Protein AF-F7KPL0-F1 (afdb_monomer_lite)

pLDDT: mean 86.91, std 8.66, range [50.56, 93.62]

Foldseek 3Di:
DPCDPVNLVVLCVVCVVVQLVVLCVLLVDNVSSVVLLVQLSVVCVVCVVVDPDSVCSNVVSSVSSVVSSVVD

Radius of gyration: 11.75 Å; chains: 1; bounding box: 27×20×32 Å

Structure (mmCIF, N/CA/C/O backbone):
data_AF-F7KPL0-F1
#
_entry.id   AF-F7KPL0-F1
#
loop_
_atom_site.group_PDB
_atom_site.id
_atom_site.type_symbol
_atom_site.label_atom_id
_atom_site.label_alt_id
_atom_site.label_comp_id
_atom_site.label_asym_id
_atom_site.label_entity_id
_atom_site.label_seq_id
_atom_site.pdbx_PDB_ins_code
_atom_site.Cartn_x
_atom_site.Cartn_y
_atom_site.Cartn_z
_atom_site.occupancy
_atom_site.B_iso_or_equiv
_atom_site.auth_seq_id
_atom_site.auth_comp_id
_atom_site.auth_asym_id
_atom_site.auth_atom_id
_atom_site.pdbx_PDB_model_num
ATOM 1 N N . MET A 1 1 ? -13.533 2.842 16.686 1.00 50.56 1 MET A N 1
ATOM 2 C CA . MET A 1 1 ? -12.597 1.703 16.587 1.00 50.56 1 MET A CA 1
ATOM 3 C C . MET A 1 1 ? -11.190 2.281 16.540 1.00 50.56 1 MET A C 1
ATOM 5 O O . MET A 1 1 ? -10.911 3.035 15.621 1.00 50.56 1 MET A O 1
ATOM 9 N N . ARG A 1 2 ? -10.350 2.060 17.560 1.00 52.06 2 ARG A N 1
ATOM 10 C CA . ARG A 1 2 ? -8.933 2.451 17.486 1.00 52.06 2 ARG A CA 1
ATOM 11 C C . ARG A 1 2 ? -8.245 1.414 16.599 1.00 52.06 2 ARG A C 1
ATOM 13 O O . ARG A 1 2 ? -8.042 0.286 17.034 1.00 52.06 2 ARG A O 1
ATOM 20 N N . CYS A 1 3 ? -8.015 1.740 15.332 1.00 58.12 3 CYS A N 1
ATOM 21 C CA . CYS A 1 3 ? -7.193 0.904 14.465 1.00 58.12 3 CYS A 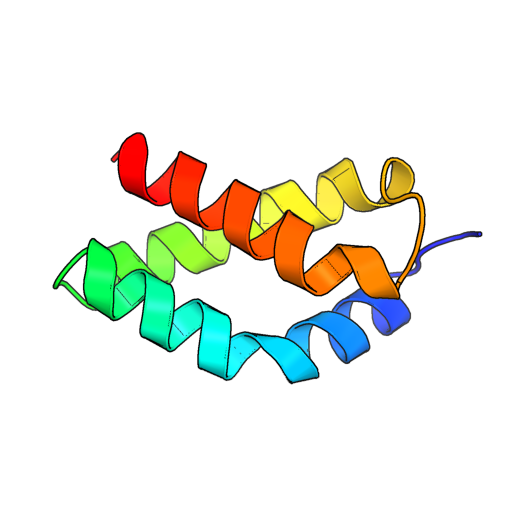CA 1
ATOM 22 C C . CYS A 1 3 ? -5.740 1.052 14.926 1.00 58.12 3 CYS A C 1
ATOM 24 O O . CYS A 1 3 ? -5.063 2.002 14.547 1.00 58.12 3 CYS A O 1
ATOM 26 N N . ASN A 1 4 ? -5.307 0.165 15.820 1.00 72.62 4 ASN A N 1
ATOM 27 C CA . ASN A 1 4 ? -3.932 0.123 16.305 1.00 72.62 4 ASN A CA 1
ATOM 28 C C . ASN A 1 4 ? -3.012 -0.514 15.250 1.00 72.62 4 ASN A C 1
ATOM 30 O O . ASN A 1 4 ? -3.478 -1.243 14.370 1.00 72.62 4 ASN A O 1
ATOM 34 N N . ALA A 1 5 ? -1.703 -0.281 15.382 1.00 75.94 5 ALA A N 1
ATOM 35 C CA . ALA A 1 5 ? -0.684 -0.810 14.474 1.00 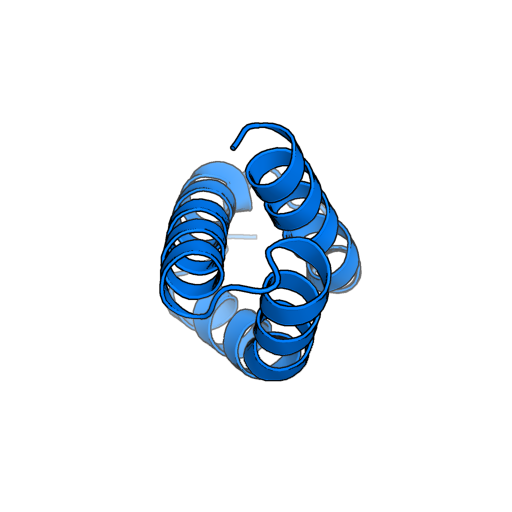75.94 5 ALA A CA 1
ATOM 36 C C . ALA A 1 5 ? -0.768 -2.333 14.278 1.00 75.94 5 ALA A C 1
ATOM 38 O O . ALA A 1 5 ? -0.651 -2.807 13.153 1.00 75.94 5 ALA A O 1
ATOM 39 N N . GLU A 1 6 ? -1.071 -3.094 15.332 1.00 81.38 6 GLU A N 1
ATOM 40 C CA . GLU A 1 6 ? -1.254 -4.551 15.242 1.00 81.38 6 GLU A CA 1
ATOM 41 C C . GLU A 1 6 ? -2.409 -4.957 14.322 1.00 81.38 6 GLU A C 1
ATOM 43 O O . GLU A 1 6 ? -2.277 -5.871 13.513 1.00 81.38 6 GLU A O 1
ATOM 48 N N . THR A 1 7 ? -3.548 -4.266 14.405 1.00 83.69 7 THR A N 1
ATOM 49 C CA . THR A 1 7 ? -4.712 -4.578 13.565 1.00 83.69 7 THR A CA 1
ATOM 50 C C . THR A 1 7 ? -4.433 -4.257 12.099 1.00 83.69 7 THR A C 1
ATOM 52 O O . THR A 1 7 ? -4.843 -5.012 11.219 1.00 83.69 7 THR A O 1
ATOM 55 N N . PHE A 1 8 ? -3.711 -3.165 11.832 1.00 84.62 8 PHE A N 1
ATOM 56 C CA . PHE A 1 8 ? -3.249 -2.846 10.483 1.00 84.62 8 PHE A CA 1
ATOM 57 C C . PHE A 1 8 ? -2.290 -3.914 9.960 1.00 84.62 8 PHE A C 1
ATOM 59 O O . PHE A 1 8 ? -2.488 -4.396 8.851 1.00 84.62 8 PHE A O 1
ATOM 66 N N . ALA A 1 9 ? -1.302 -4.3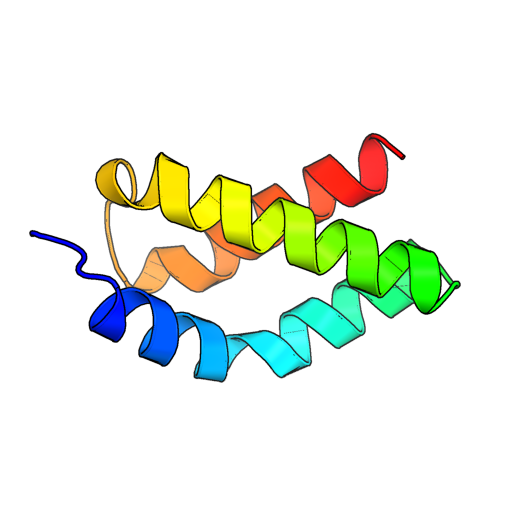17 10.764 1.00 87.12 9 ALA A N 1
ATOM 67 C CA . ALA A 1 9 ? -0.316 -5.320 10.377 1.00 87.12 9 ALA A CA 1
ATOM 68 C C . ALA A 1 9 ? -0.977 -6.653 9.996 1.00 87.12 9 ALA A C 1
ATOM 70 O O . ALA A 1 9 ? -0.679 -7.187 8.934 1.00 87.12 9 ALA A O 1
ATOM 71 N N . GLN A 1 10 ? -1.946 -7.131 10.785 1.00 88.06 10 GLN A N 1
ATOM 72 C CA . GLN A 1 10 ? -2.695 -8.359 10.480 1.00 88.06 10 GLN A CA 1
ATOM 73 C C . GLN A 1 10 ? -3.479 -8.267 9.163 1.00 88.06 10 GLN A C 1
ATOM 75 O O . GLN A 1 10 ? -3.487 -9.203 8.364 1.00 88.06 10 GLN A O 1
ATOM 80 N N . MET A 1 11 ? -4.150 -7.138 8.917 1.00 87.12 11 MET A N 1
ATOM 81 C CA . MET A 1 11 ? -4.886 -6.933 7.664 1.00 87.12 11 MET A CA 1
ATOM 82 C C . MET A 1 11 ? -3.946 -6.799 6.472 1.00 87.12 11 MET A C 1
ATOM 84 O O . MET A 1 11 ? -4.248 -7.299 5.390 1.00 87.12 11 MET A O 1
ATOM 88 N N . TYR A 1 12 ? -2.825 -6.111 6.672 1.00 88.88 12 TYR A N 1
ATOM 89 C CA . TYR A 1 12 ? -1.810 -5.890 5.660 1.00 88.88 12 TYR A CA 1
ATOM 90 C C . TYR A 1 12 ? -1.137 -7.197 5.255 1.00 88.88 12 TYR A C 1
ATOM 92 O O . TYR A 1 12 ? -1.053 -7.474 4.067 1.00 88.88 12 TYR A O 1
ATOM 100 N N . GLU A 1 13 ? -0.737 -8.035 6.209 1.00 89.62 13 GLU A N 1
ATOM 101 C CA . GLU A 1 13 ? -0.104 -9.329 5.938 1.00 89.62 13 GLU A CA 1
ATOM 102 C C . GLU A 1 13 ? -0.991 -10.223 5.056 1.00 89.62 13 GLU A C 1
ATOM 104 O O . GLU A 1 13 ? -0.514 -10.818 4.089 1.00 89.62 13 GLU A O 1
ATOM 109 N N . ALA A 1 14 ? -2.306 -10.218 5.301 1.00 89.81 14 ALA A N 1
ATOM 110 C CA . ALA A 1 14 ? -3.276 -10.967 4.504 1.00 89.81 14 ALA A CA 1
ATOM 111 C C . ALA A 1 14 ? -3.409 -10.477 3.048 1.00 89.81 14 ALA A C 1
ATOM 113 O O . ALA A 1 14 ? -3.826 -11.246 2.181 1.00 89.81 14 ALA A O 1
ATOM 114 N N . VAL A 1 15 ? -3.085 -9.210 2.760 1.00 90.69 15 VAL A N 1
ATOM 115 C CA . VAL A 1 15 ? -3.211 -8.621 1.412 1.00 90.69 15 VAL A CA 1
ATOM 116 C C . VAL A 1 15 ? -1.872 -8.298 0.756 1.00 90.69 15 VAL A C 1
ATOM 118 O O . VAL A 1 15 ? -1.849 -8.024 -0.440 1.00 90.69 15 VAL A O 1
ATOM 121 N N . TYR A 1 16 ? -0.763 -8.345 1.494 1.00 89.62 16 TYR A N 1
ATOM 122 C CA . TYR A 1 16 ? 0.557 -7.899 1.052 1.00 89.62 16 TYR A CA 1
ATOM 123 C C . TYR A 1 16 ? 1.009 -8.595 -0.231 1.00 89.62 16 TYR A C 1
ATO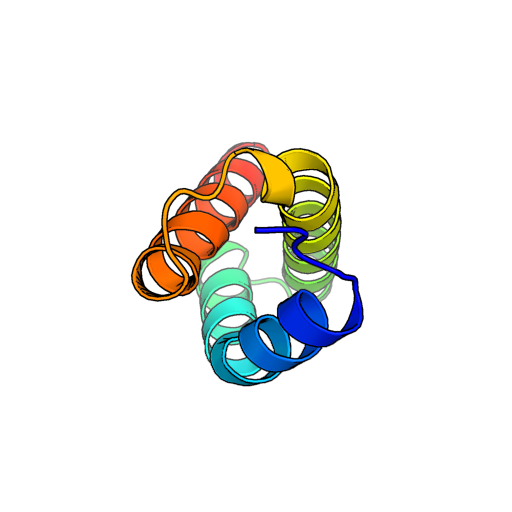M 125 O O . TYR A 1 16 ? 1.434 -7.935 -1.177 1.00 89.62 16 TYR A O 1
ATOM 133 N N . MET A 1 17 ? 0.862 -9.920 -0.296 1.00 90.31 17 MET A N 1
ATOM 134 C CA . MET A 1 17 ? 1.252 -10.699 -1.475 1.00 90.31 17 MET A CA 1
ATOM 135 C C . MET A 1 17 ? 0.452 -10.308 -2.722 1.00 90.31 17 MET A C 1
ATOM 137 O O . MET A 1 17 ? 1.026 -10.187 -3.807 1.00 90.31 17 MET A O 1
ATOM 141 N N . ASP A 1 18 ? -0.854 -10.071 -2.577 1.00 91.69 18 ASP A N 1
ATOM 142 C CA . ASP A 1 18 ? -1.700 -9.606 -3.681 1.00 91.69 18 ASP A CA 1
ATOM 143 C C . ASP A 1 18 ? -1.322 -8.171 -4.088 1.00 91.69 18 ASP A C 1
ATOM 145 O O . ASP A 1 18 ? -1.235 -7.861 -5.277 1.00 91.69 18 ASP A O 1
ATOM 149 N N . LEU A 1 19 ? -1.059 -7.308 -3.101 1.00 91.56 19 LEU A N 1
ATOM 150 C CA . LEU A 1 19 ? -0.689 -5.905 -3.283 1.00 91.56 19 LEU A CA 1
ATOM 151 C C . LEU A 1 19 ? 0.639 -5.771 -4.043 1.00 91.56 19 LEU A C 1
ATOM 153 O O . LEU A 1 19 ? 0.734 -5.030 -5.020 1.00 91.56 19 LEU A O 1
ATOM 157 N N . TYR A 1 20 ? 1.647 -6.547 -3.639 1.00 91.62 20 TYR A N 1
ATOM 158 C CA . TYR A 1 20 ? 2.961 -6.573 -4.273 1.00 91.62 20 TYR A CA 1
ATOM 159 C C . TYR A 1 20 ? 2.888 -7.097 -5.708 1.00 91.62 20 TYR A C 1
ATOM 161 O O . TYR A 1 20 ? 3.425 -6.478 -6.627 1.00 91.62 20 TYR A O 1
ATOM 169 N N . ARG A 1 21 ? 2.166 -8.203 -5.941 1.00 91.62 21 ARG A N 1
ATOM 170 C CA . ARG A 1 21 ? 1.955 -8.731 -7.300 1.00 91.62 21 ARG A CA 1
ATOM 171 C C . ARG A 1 21 ? 1.271 -7.710 -8.203 1.00 91.62 21 ARG A C 1
ATOM 173 O O . ARG A 1 21 ? 1.664 -7.567 -9.359 1.00 91.62 21 ARG A O 1
ATOM 180 N N . PHE A 1 22 ? 0.283 -6.991 -7.678 1.00 92.12 22 PHE A N 1
ATOM 181 C CA . PHE A 1 22 ? -0.408 -5.933 -8.406 1.00 92.12 22 PHE A CA 1
ATOM 182 C C . PHE A 1 22 ? 0.528 -4.767 -8.752 1.00 92.12 22 PHE A C 1
ATOM 184 O O . PHE A 1 22 ? 0.577 -4.358 -9.912 1.00 92.12 22 PHE A O 1
ATOM 191 N N . ALA A 1 23 ? 1.335 -4.297 -7.795 1.00 92.56 23 ALA A N 1
ATOM 192 C CA . ALA A 1 23 ? 2.323 -3.241 -8.022 1.00 92.56 23 ALA A CA 1
ATOM 193 C C . ALA A 1 23 ? 3.350 -3.630 -9.096 1.00 92.56 23 ALA A C 1
ATOM 195 O O . ALA A 1 23 ? 3.598 -2.862 -10.024 1.00 92.56 23 ALA A O 1
ATOM 196 N N . VAL A 1 24 ? 3.898 -4.848 -9.024 1.00 92.69 24 VAL A N 1
ATOM 197 C CA . VAL A 1 24 ? 4.854 -5.360 -10.020 1.00 92.69 24 VAL A CA 1
ATOM 198 C C . VAL A 1 24 ? 4.211 -5.459 -11.405 1.00 92.69 24 VAL A C 1
ATOM 200 O O . VAL A 1 24 ? 4.862 -5.163 -12.407 1.00 92.69 24 VAL A O 1
ATOM 203 N N . CYS A 1 25 ? 2.931 -5.834 -11.478 1.00 91.81 25 CYS A N 1
ATOM 204 C CA . CYS A 1 25 ? 2.201 -5.921 -12.741 1.00 91.81 25 CYS A CA 1
ATOM 205 C C . CYS A 1 25 ? 2.016 -4.544 -13.404 1.00 91.81 25 CYS A C 1
ATOM 207 O O . CYS A 1 25 ? 2.136 -4.435 -14.625 1.00 91.81 25 CYS A O 1
ATOM 209 N N . ILE A 1 26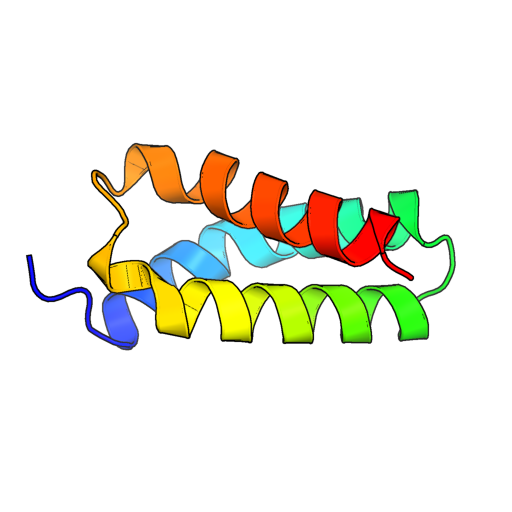 ? 1.778 -3.496 -12.606 1.00 90.06 26 ILE A N 1
ATOM 210 C CA . ILE A 1 26 ? 1.613 -2.123 -13.103 1.00 90.06 26 ILE A CA 1
ATOM 211 C C . ILE A 1 26 ? 2.962 -1.489 -13.449 1.00 90.06 26 ILE A C 1
ATOM 213 O O . ILE A 1 26 ? 3.143 -1.029 -14.574 1.00 90.06 26 ILE A O 1
ATOM 217 N N . MET A 1 27 ? 3.912 -1.484 -12.510 1.00 89.62 27 MET A N 1
ATOM 218 C CA . MET A 1 27 ? 5.181 -0.763 -12.667 1.00 89.62 27 MET A CA 1
ATOM 219 C C . MET A 1 27 ? 6.153 -1.473 -13.615 1.00 89.62 27 MET A C 1
ATOM 221 O O . MET A 1 27 ? 7.070 -0.846 -14.135 1.00 89.62 27 MET A O 1
ATOM 225 N N . ARG A 1 28 ? 5.999 -2.793 -13.821 1.00 88.88 28 ARG A N 1
ATOM 226 C CA . ARG A 1 28 ? 6.907 -3.651 -14.615 1.00 88.88 28 ARG A CA 1
ATOM 227 C C . ARG A 1 28 ? 8.385 -3.582 -14.197 1.00 88.88 28 ARG A C 1
ATOM 229 O O . ARG A 1 28 ? 9.254 -4.095 -14.897 1.00 88.88 28 ARG A O 1
ATOM 236 N N . ASN A 1 29 ? 8.665 -2.997 -13.038 1.00 91.00 29 ASN A N 1
ATOM 237 C CA . ASN A 1 29 ? 9.974 -2.873 -12.422 1.00 91.00 29 ASN A CA 1
ATOM 238 C C . ASN A 1 29 ? 9.818 -3.155 -10.922 1.00 91.00 29 ASN A C 1
ATOM 240 O O . ASN A 1 29 ? 8.930 -2.606 -10.273 1.00 91.00 29 ASN A O 1
ATOM 244 N N . ARG A 1 30 ? 10.666 -4.038 -10.382 1.00 89.31 30 ARG A N 1
ATOM 245 C CA . ARG A 1 30 ? 10.619 -4.433 -8.968 1.00 89.31 30 ARG A CA 1
ATOM 246 C C . ARG A 1 30 ? 10.933 -3.285 -8.015 1.00 89.31 30 ARG A C 1
ATOM 248 O O . ARG A 1 30 ? 10.224 -3.160 -7.029 1.00 89.31 30 ARG A O 1
ATOM 255 N N . GLN A 1 31 ? 11.938 -2.459 -8.312 1.00 90.38 31 GLN A N 1
ATOM 256 C CA . GLN A 1 31 ? 12.306 -1.330 -7.445 1.00 90.38 31 GLN A CA 1
ATOM 257 C C . GLN A 1 31 ? 11.155 -0.331 -7.354 1.00 90.38 31 GLN A C 1
ATOM 259 O O . GLN A 1 31 ? 10.700 0.018 -6.273 1.00 90.38 31 GLN A O 1
ATOM 264 N N . GLU A 1 32 ? 10.603 0.033 -8.507 1.00 90.31 32 GLU A N 1
ATOM 265 C CA . GLU A 1 32 ? 9.474 0.953 -8.581 1.00 90.31 32 GLU A CA 1
ATOM 266 C C . GLU A 1 32 ? 8.213 0.402 -7.901 1.00 90.31 32 GLU A C 1
ATOM 268 O O . GLU A 1 32 ? 7.452 1.155 -7.294 1.00 90.31 32 GLU A O 1
ATOM 273 N N . ALA A 1 33 ? 7.994 -0.914 -7.979 1.00 91.62 33 ALA A N 1
ATOM 274 C CA . ALA A 1 33 ? 6.903 -1.580 -7.279 1.00 91.62 33 ALA A CA 1
ATOM 275 C C . ALA A 1 33 ? 7.105 -1.601 -5.755 1.00 91.62 33 ALA A C 1
ATOM 277 O O . ALA A 1 33 ? 6.142 -1.382 -5.024 1.00 91.62 33 ALA A O 1
ATOM 278 N N . GLU A 1 34 ? 8.324 -1.851 -5.270 1.00 91.38 34 GLU A N 1
ATOM 279 C CA . GLU A 1 34 ? 8.658 -1.810 -3.837 1.00 91.38 34 GLU A CA 1
ATOM 280 C C . GLU A 1 34 ? 8.475 -0.411 -3.249 1.00 91.38 34 GLU A C 1
ATOM 282 O O . GLU A 1 34 ? 7.860 -0.270 -2.185 1.00 91.38 34 GLU A O 1
ATOM 287 N N . ASP A 1 35 ? 8.920 0.614 -3.975 1.00 92.62 35 ASP A N 1
ATOM 288 C CA . ASP A 1 35 ? 8.688 2.014 -3.622 1.00 92.62 35 ASP A CA 1
ATOM 289 C C . ASP A 1 35 ? 7.189 2.322 -3.545 1.00 92.62 35 ASP A C 1
ATOM 291 O O . ASP A 1 35 ? 6.702 2.817 -2.528 1.00 92.62 35 ASP A O 1
ATOM 295 N N . ALA A 1 36 ? 6.429 1.967 -4.589 1.00 92.94 36 ALA A N 1
ATOM 296 C CA . ALA A 1 36 ? 4.996 2.247 -4.649 1.00 92.94 36 ALA A CA 1
ATOM 297 C C . ALA A 1 36 ? 4.213 1.542 -3.529 1.00 92.94 36 ALA A C 1
ATOM 299 O O . ALA A 1 36 ? 3.292 2.124 -2.951 1.00 92.94 36 ALA A O 1
ATOM 300 N N . VAL A 1 37 ? 4.578 0.299 -3.196 1.00 92.75 37 VAL A N 1
ATOM 301 C CA . VAL A 1 37 ? 3.988 -0.437 -2.068 1.00 92.75 37 VAL A CA 1
ATOM 302 C C . VAL A 1 37 ? 4.330 0.237 -0.744 1.00 92.75 37 VAL A C 1
ATOM 304 O O . VAL A 1 37 ? 3.433 0.416 0.079 1.00 92.75 37 VAL A O 1
ATOM 307 N N . SER A 1 38 ? 5.582 0.651 -0.540 1.00 91.81 38 SER A N 1
ATOM 308 C CA . SER A 1 38 ? 5.991 1.343 0.689 1.00 91.81 38 SER A CA 1
ATOM 309 C C . SER A 1 38 ? 5.231 2.654 0.880 1.00 91.81 38 SER A C 1
ATOM 311 O O . SER A 1 38 ? 4.656 2.880 1.946 1.00 91.81 38 SER A O 1
ATOM 313 N N . GLU A 1 39 ? 5.137 3.481 -0.163 1.00 93.62 39 GLU A N 1
ATOM 314 C CA . GLU A 1 39 ? 4.337 4.709 -0.133 1.00 93.62 39 GLU A CA 1
ATOM 315 C C . GLU A 1 39 ? 2.856 4.418 0.157 1.00 93.62 39 GLU A C 1
ATOM 317 O O . GLU A 1 39 ? 2.227 5.110 0.963 1.00 93.62 39 GLU A O 1
ATOM 322 N N . ALA A 1 40 ? 2.295 3.365 -0.447 1.00 93.38 40 ALA A N 1
ATOM 323 C CA . ALA A 1 40 ? 0.898 2.991 -0.239 1.00 93.38 40 ALA A CA 1
ATOM 324 C C . ALA A 1 40 ? 0.620 2.567 1.203 1.00 93.38 40 ALA A C 1
ATOM 326 O O . ALA A 1 40 ? -0.416 2.930 1.761 1.00 93.38 40 ALA A O 1
ATOM 327 N N . VAL A 1 41 ? 1.546 1.832 1.818 1.00 91.62 41 VAL A N 1
ATOM 328 C CA . VAL A 1 41 ? 1.452 1.397 3.215 1.00 91.62 41 VAL A CA 1
ATOM 329 C C . VAL A 1 41 ? 1.506 2.583 4.165 1.00 91.62 41 VAL A C 1
ATOM 331 O O . VAL A 1 41 ? 0.664 2.667 5.058 1.00 91.62 41 VAL A O 1
ATOM 334 N N . VAL A 1 42 ? 2.440 3.514 3.955 1.00 91.81 42 VAL A N 1
ATOM 335 C CA . VAL A 1 42 ? 2.552 4.730 4.774 1.00 91.81 42 VAL A CA 1
ATOM 336 C C . VAL A 1 42 ? 1.270 5.556 4.668 1.00 91.81 42 VAL A C 1
ATOM 338 O O . VAL A 1 42 ? 0.641 5.846 5.687 1.00 91.81 42 VAL A O 1
ATOM 341 N N . ALA A 1 43 ? 0.804 5.833 3.448 1.00 91.56 43 ALA A N 1
ATOM 342 C CA . ALA A 1 43 ? -0.420 6.599 3.223 1.00 91.56 43 ALA A CA 1
ATOM 343 C C . ALA A 1 43 ? -1.666 5.913 3.817 1.00 91.56 43 ALA A C 1
ATOM 345 O O . ALA A 1 43 ? -2.547 6.583 4.374 1.00 91.56 43 ALA A O 1
ATOM 346 N N . ALA A 1 44 ? -1.749 4.582 3.720 1.00 91.00 44 ALA A N 1
ATOM 347 C CA . ALA A 1 44 ? -2.825 3.796 4.316 1.00 91.00 44 ALA A CA 1
ATOM 348 C C . ALA A 1 44 ? -2.773 3.830 5.849 1.00 91.00 44 ALA A C 1
ATOM 350 O O . ALA A 1 44 ? -3.816 3.959 6.488 1.00 91.00 44 ALA A O 1
ATOM 351 N N . TYR A 1 45 ? -1.584 3.763 6.446 1.00 88.44 45 TYR A N 1
ATOM 352 C CA . TYR A 1 45 ? -1.413 3.841 7.893 1.00 88.44 45 TYR A CA 1
ATOM 353 C C . TYR A 1 45 ? -1.810 5.219 8.436 1.00 88.44 45 TYR A C 1
ATOM 355 O O . TYR A 1 45 ? -2.584 5.305 9.386 1.00 88.44 45 TYR A O 1
ATOM 363 N N . GLU A 1 46 ? -1.385 6.305 7.788 1.00 89.06 46 GLU A N 1
ATOM 364 C CA . GLU A 1 46 ? -1.757 7.670 8.186 1.00 89.06 46 GLU A CA 1
ATOM 365 C C . GLU A 1 46 ? -3.267 7.929 8.077 1.00 89.06 46 GLU A C 1
ATOM 367 O O . GLU A 1 46 ? -3.853 8.655 8.883 1.00 89.06 46 GLU A O 1
ATOM 372 N N . ASN A 1 47 ? -3.927 7.317 7.091 1.00 87.44 47 ASN A N 1
ATOM 373 C CA . ASN A 1 47 ? -5.355 7.507 6.850 1.00 87.44 47 ASN A CA 1
ATOM 374 C C . ASN A 1 47 ? -6.234 6.407 7.453 1.00 87.44 47 ASN A C 1
ATOM 376 O O . ASN A 1 47 ? -7.449 6.438 7.238 1.00 87.44 47 ASN A O 1
ATOM 380 N N . ILE A 1 48 ? -5.688 5.461 8.225 1.00 84.75 48 ILE A N 1
ATOM 381 C CA . ILE A 1 48 ? -6.479 4.325 8.716 1.00 84.75 48 ILE A CA 1
ATOM 382 C C . ILE A 1 48 ? -7.642 4.747 9.620 1.00 84.75 48 ILE A C 1
ATOM 384 O O . ILE A 1 48 ? -8.670 4.074 9.669 1.00 84.75 48 ILE A O 1
ATOM 388 N N . GLY A 1 49 ? -7.543 5.906 10.276 1.00 81.38 49 GLY A N 1
ATOM 389 C CA . GLY A 1 49 ? -8.648 6.485 11.044 1.00 81.38 49 GLY A CA 1
ATOM 390 C C . GLY A 1 49 ? -9.893 6.815 10.206 1.00 81.38 49 GLY A C 1
ATOM 391 O O . GLY A 1 49 ? -10.982 6.936 10.762 1.00 81.38 49 GLY A O 1
ATOM 392 N N . LYS A 1 50 ? -9.760 6.934 8.877 1.00 80.62 50 LYS A N 1
ATOM 393 C CA . LYS A 1 50 ? -10.871 7.162 7.934 1.00 80.62 50 LYS A CA 1
ATOM 394 C C . LYS A 1 50 ? -11.506 5.863 7.437 1.00 80.62 50 LYS A C 1
ATOM 396 O O . LYS A 1 50 ? -12.543 5.908 6.771 1.00 80.62 50 LYS A O 1
ATOM 401 N N . LEU A 1 51 ? -10.901 4.712 7.730 1.00 80.62 51 LEU A N 1
ATOM 402 C CA . LEU A 1 51 ? -11.413 3.422 7.297 1.00 80.62 51 LEU A CA 1
ATOM 403 C C . LEU A 1 51 ? -12.715 3.103 8.042 1.00 80.62 51 LEU A C 1
ATOM 405 O O . LEU A 1 51 ? -12.740 2.962 9.263 1.00 80.62 51 LEU A O 1
ATOM 409 N N . ARG A 1 52 ? -13.810 2.967 7.288 1.00 73.31 52 ARG A N 1
ATOM 410 C CA . ARG A 1 52 ? -15.143 2.691 7.846 1.00 73.31 52 ARG A CA 1
ATOM 411 C C . ARG A 1 52 ? -15.332 1.243 8.302 1.00 73.31 52 ARG A C 1
ATOM 413 O O . ARG A 1 52 ? -16.063 1.018 9.259 1.00 73.31 52 ARG A O 1
ATOM 420 N N . SER A 1 53 ? -14.710 0.275 7.623 1.00 80.31 53 SER A N 1
ATOM 421 C CA . SER A 1 53 ? -14.802 -1.151 7.967 1.00 80.31 53 SER A CA 1
ATOM 422 C C . SER A 1 53 ? -13.548 -1.923 7.557 1.00 80.31 53 SER A C 1
ATOM 424 O O . SER A 1 53 ? -12.876 -1.556 6.592 1.00 80.31 53 SER A O 1
ATOM 426 N N . ARG A 1 54 ? -13.289 -3.036 8.252 1.00 78.25 54 ARG A N 1
ATOM 427 C CA . ARG A 1 54 ? -12.218 -3.997 7.942 1.00 78.25 54 ARG A CA 1
ATOM 428 C C . ARG A 1 54 ? -12.392 -4.606 6.554 1.00 78.25 54 ARG A C 1
ATOM 430 O O . ARG A 1 54 ? -11.418 -4.736 5.826 1.00 78.25 54 ARG A O 1
ATOM 437 N N . ASP A 1 55 ? -13.629 -4.893 6.158 1.00 82.62 55 ASP A N 1
ATOM 438 C CA . ASP A 1 55 ? -13.942 -5.492 4.853 1.0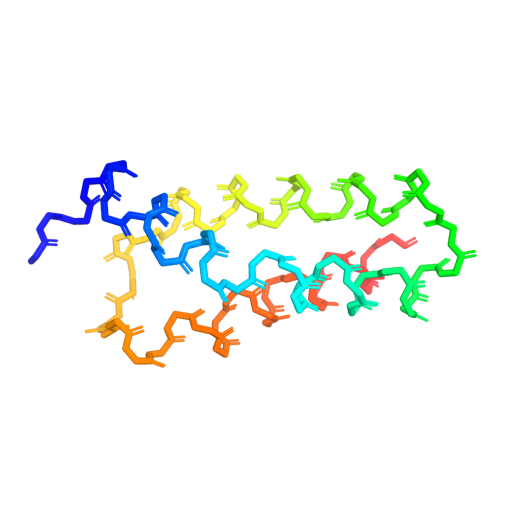0 82.62 55 ASP A CA 1
ATOM 439 C C . ASP A 1 55 ? -13.585 -4.565 3.686 1.00 82.62 55 ASP A C 1
ATOM 441 O O . ASP A 1 55 ? -13.248 -5.013 2.592 1.00 82.62 55 ASP A O 1
ATOM 445 N N . ALA A 1 56 ? -13.604 -3.251 3.927 1.00 85.88 56 ALA A N 1
ATOM 446 C CA . ALA A 1 56 ? -13.222 -2.259 2.931 1.00 85.88 56 ALA A CA 1
ATOM 447 C C . ALA A 1 56 ? -11.699 -2.096 2.806 1.00 85.88 56 ALA A C 1
ATOM 449 O O . ALA A 1 56 ? -11.251 -1.485 1.837 1.00 85.88 56 ALA A O 1
ATOM 450 N N . PHE A 1 57 ? -10.902 -2.634 3.741 1.00 87.62 57 PHE A N 1
ATOM 451 C CA . PHE A 1 57 ? -9.451 -2.431 3.778 1.00 87.62 57 PHE A CA 1
ATOM 452 C C . PHE A 1 57 ? -8.779 -2.870 2.480 1.00 87.62 57 PHE A C 1
ATOM 454 O O . PHE A 1 57 ? -8.024 -2.091 1.905 1.00 87.62 57 PHE A O 1
ATOM 461 N N . LYS A 1 58 ? -9.107 -4.073 1.981 1.00 88.44 58 LYS A N 1
ATOM 462 C CA . LYS A 1 58 ? -8.513 -4.622 0.752 1.00 88.44 58 LYS A CA 1
ATOM 463 C C . LYS A 1 58 ? -8.754 -3.690 -0.438 1.00 88.44 58 LYS A C 1
ATOM 465 O O . LYS A 1 58 ? -7.803 -3.209 -1.038 1.00 88.44 58 LYS A O 1
ATOM 470 N N . ASN A 1 59 ? -10.003 -3.349 -0.744 1.00 90.88 59 ASN A N 1
ATOM 471 C CA . ASN A 1 59 ? -10.288 -2.451 -1.872 1.00 90.88 59 ASN A CA 1
ATOM 472 C C . ASN A 1 59 ? -9.695 -1.047 -1.671 1.00 90.88 59 ASN A C 1
ATOM 474 O O . ASN A 1 59 ? -9.253 -0.410 -2.629 1.00 90.88 59 ASN A O 1
ATOM 478 N N . TRP A 1 60 ? -9.656 -0.567 -0.430 1.00 91.81 60 TRP A N 1
ATOM 479 C CA . TRP A 1 60 ? -9.137 0.753 -0.103 1.00 91.81 60 TRP A CA 1
ATOM 480 C C . TRP A 1 60 ? -7.621 0.864 -0.310 1.00 91.81 60 TRP A C 1
ATOM 482 O O . TRP A 1 60 ? -7.179 1.769 -1.017 1.00 91.81 60 TRP A O 1
ATOM 492 N N . ILE A 1 61 ? -6.825 -0.079 0.209 1.00 91.12 61 ILE A N 1
ATOM 493 C CA . ILE A 1 61 ? -5.363 -0.063 0.039 1.00 91.12 61 ILE A CA 1
ATOM 494 C C . ILE A 1 61 ? -4.953 -0.283 -1.423 1.00 91.12 61 ILE A C 1
ATOM 496 O O . ILE A 1 61 ? -4.022 0.357 -1.904 1.00 91.12 61 ILE A O 1
ATOM 500 N N . PHE A 1 62 ? -5.703 -1.099 -2.172 1.00 91.75 62 PHE A N 1
ATOM 501 C CA . PHE A 1 62 ? -5.503 -1.255 -3.616 1.00 91.75 62 PHE A CA 1
ATOM 502 C C . PHE A 1 62 ? -5.768 0.043 -4.382 1.00 91.75 62 PHE A C 1
ATOM 504 O O . PHE A 1 62 ? -5.048 0.358 -5.326 1.00 91.75 62 PHE A O 1
ATOM 511 N N . THR A 1 63 ? -6.771 0.819 -3.965 1.00 92.62 63 THR A N 1
ATOM 512 C CA . THR A 1 63 ? -7.057 2.130 -4.565 1.00 92.62 63 THR A CA 1
ATOM 513 C C . THR A 1 63 ? -5.920 3.116 -4.295 1.00 92.62 63 THR A C 1
ATOM 515 O O . THR A 1 63 ? -5.509 3.839 -5.201 1.00 92.62 63 THR A O 1
ATOM 518 N N . ILE A 1 64 ? -5.379 3.121 -3.072 1.00 93.00 64 ILE A N 1
ATOM 519 C CA . ILE A 1 64 ? -4.214 3.938 -2.706 1.00 93.00 64 ILE A CA 1
ATOM 520 C C . ILE A 1 64 ? -3.007 3.555 -3.568 1.00 93.00 64 ILE A C 1
ATOM 522 O O . ILE A 1 64 ? -2.427 4.427 -4.213 1.00 93.00 64 ILE A O 1
ATOM 526 N N . LEU A 1 65 ? -2.683 2.260 -3.645 1.00 93.44 65 LEU A N 1
ATOM 527 C CA . LEU A 1 65 ? -1.573 1.773 -4.459 1.00 93.44 65 LEU A CA 1
ATOM 528 C C . LEU A 1 65 ? -1.756 2.137 -5.937 1.00 93.44 65 LEU A C 1
ATOM 530 O O . LEU A 1 65 ? -0.844 2.677 -6.550 1.00 93.44 65 LEU A O 1
ATOM 534 N N . ALA A 1 66 ? -2.941 1.905 -6.506 1.00 92.81 66 ALA A N 1
ATOM 535 C CA . ALA A 1 66 ? -3.221 2.243 -7.899 1.00 92.81 66 ALA A CA 1
ATOM 536 C C . ALA A 1 66 ? -3.059 3.745 -8.182 1.00 92.81 66 ALA A C 1
ATOM 538 O O . ALA A 1 66 ? -2.606 4.119 -9.262 1.00 92.81 66 ALA A O 1
ATOM 539 N N . ASN A 1 67 ? -3.418 4.610 -7.229 1.00 93.00 67 ASN A N 1
ATOM 540 C CA . ASN A 1 67 ? -3.211 6.050 -7.358 1.00 93.00 67 ASN A CA 1
ATOM 541 C C . ASN A 1 67 ? -1.725 6.426 -7.307 1.00 93.00 67 ASN A C 1
ATOM 543 O O . ASN A 1 67 ? -1.314 7.296 -8.067 1.00 93.00 67 ASN A O 1
ATOM 547 N N . ILE A 1 68 ? -0.925 5.767 -6.466 1.00 92.12 68 ILE A N 1
ATOM 548 C CA . ILE A 1 68 ? 0.529 5.986 -6.391 1.00 92.12 68 ILE A CA 1
ATOM 549 C C . ILE A 1 68 ? 1.212 5.500 -7.667 1.00 92.12 68 ILE A C 1
ATOM 551 O O . ILE A 1 68 ? 1.939 6.264 -8.293 1.00 92.12 68 ILE A O 1
ATOM 555 N N . CYS A 1 69 ? 0.899 4.285 -8.123 1.00 89.62 69 CYS A N 1
ATOM 556 C CA . CYS A 1 69 ? 1.434 3.747 -9.375 1.00 89.62 69 CYS A CA 1
ATOM 557 C C . CYS A 1 69 ? 1.052 4.585 -10.604 1.00 89.62 69 CYS A C 1
ATOM 559 O O . CYS A 1 69 ? 1.757 4.543 -11.599 1.00 89.62 69 CYS A O 1
ATOM 561 N N . ARG A 1 70 ? -0.068 5.319 -10.567 1.00 87.94 70 ARG A N 1
ATOM 562 C CA . ARG A 1 70 ? -0.460 6.260 -11.633 1.00 87.94 70 ARG A CA 1
ATOM 563 C C . ARG A 1 70 ? 0.248 7.611 -11.559 1.00 87.94 70 ARG A C 1
ATOM 565 O O . ARG A 1 70 ? 0.148 8.385 -12.506 1.00 87.94 70 ARG A O 1
ATOM 572 N N . LYS A 1 71 ? 0.820 7.945 -10.403 1.00 85.94 71 LYS A N 1
ATOM 573 C CA . LYS A 1 71 ? 1.445 9.242 -10.133 1.00 85.94 71 LYS A CA 1
ATOM 574 C C . LYS A 1 71 ? 2.958 9.213 -10.372 1.00 85.94 71 LYS A C 1
ATOM 576 O O . LYS A 1 71 ? 3.529 10.280 -10.585 1.00 85.94 71 LYS A O 1
ATOM 581 N N . LYS A 1 72 ? 3.570 8.027 -10.315 1.00 71.25 72 LYS A N 1
ATOM 582 C CA . LYS A 1 72 ? 4.895 7.748 -10.881 1.00 71.25 72 LYS A CA 1
ATOM 583 C C . LYS A 1 72 ? 4.806 7.658 -12.406 1.00 71.25 72 LYS A C 1
ATOM 585 O O . LYS A 1 72 ? 5.757 8.138 -13.057 1.00 71.25 72 LYS A O 1
#

Secondary structure (DSSP, 8-state):
----HHHHHHHHHHHHHHHHHHHHHHHSSHHHHHHHHHHHHHHHHHTGGG---GGGHHHHHHHHHHHHHTT-

Sequence (72 aa):
MRCNAETFAQMYEAVYMDLYRFAVCIMRNRQEAEDAVSEAVVAAYENIGKLRSRDAFKNWIFTILANICRKK